Protein AF-A0A920L8Y9-F1 (afdb_monomer_lite)

Structure (mmCIF, N/CA/C/O backbone):
data_AF-A0A920L8Y9-F1
#
_entry.id   AF-A0A920L8Y9-F1
#
loop_
_atom_site.group_PDB
_atom_site.id
_atom_site.type_symbol
_atom_site.label_atom_id
_atom_site.label_alt_id
_atom_site.label_comp_id
_atom_site.label_asym_id
_atom_site.label_entity_id
_atom_site.label_seq_id
_atom_site.pdbx_PDB_ins_code
_atom_site.Cartn_x
_atom_site.Cartn_y
_atom_site.Cartn_z
_atom_site.occupancy
_atom_site.B_iso_or_equiv
_atom_site.auth_seq_id
_atom_site.auth_comp_id
_atom_site.auth_asym_id
_atom_site.auth_atom_id
_atom_site.pdbx_PDB_model_num
ATOM 1 N N . MET A 1 1 ? -2.318 3.806 -15.144 1.00 86.00 1 MET A N 1
ATOM 2 C CA . MET A 1 1 ? -1.244 2.794 -15.099 1.00 86.00 1 MET A CA 1
ATOM 3 C C . MET A 1 1 ? -0.291 3.203 -14.003 1.00 86.00 1 MET A C 1
ATOM 5 O O . MET A 1 1 ? 0.397 4.201 -14.180 1.00 86.00 1 MET A O 1
ATOM 9 N N . LEU A 1 2 ? -0.318 2.476 -12.890 1.00 95.50 2 LEU A N 1
ATOM 10 C CA . LEU A 1 2 ? 0.504 2.742 -11.718 1.00 95.50 2 LEU A CA 1
ATOM 11 C C . LEU A 1 2 ? 1.927 2.233 -11.920 1.00 95.50 2 LEU A C 1
ATOM 13 O O . LEU A 1 2 ? 2.157 1.183 -12.532 1.00 95.50 2 LEU A O 1
ATOM 17 N N . LYS A 1 3 ? 2.868 2.995 -11.381 1.00 97.69 3 LYS A N 1
ATOM 18 C CA . LYS A 1 3 ? 4.295 2.710 -11.308 1.00 97.69 3 LYS A CA 1
ATOM 19 C C . LYS A 1 3 ? 4.743 2.699 -9.859 1.00 97.69 3 LYS A C 1
ATOM 21 O O . LYS A 1 3 ? 4.098 3.278 -8.993 1.00 97.69 3 LYS A O 1
ATOM 26 N N . TRP A 1 4 ? 5.900 2.103 -9.599 1.00 98.12 4 TRP A N 1
ATOM 27 C CA . TRP A 1 4 ? 6.464 2.013 -8.248 1.00 98.12 4 TRP A CA 1
ATOM 28 C C . TRP A 1 4 ? 6.603 3.366 -7.523 1.00 98.12 4 TRP A C 1
ATOM 30 O O . TRP A 1 4 ? 6.503 3.420 -6.300 1.00 98.12 4 TRP A O 1
ATOM 40 N N . ASN A 1 5 ? 6.795 4.460 -8.265 1.00 96.75 5 ASN A N 1
ATOM 41 C CA . ASN A 1 5 ? 6.926 5.809 -7.705 1.00 96.75 5 ASN A CA 1
ATOM 42 C C . ASN A 1 5 ? 5.582 6.485 -7.369 1.00 96.75 5 ASN A C 1
ATOM 44 O O . A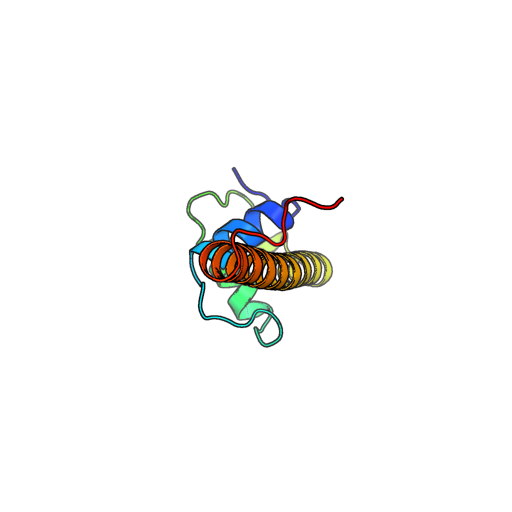SN A 1 5 ? 5.585 7.544 -6.745 1.00 96.75 5 ASN A O 1
ATOM 48 N N . ASP A 1 6 ? 4.444 5.892 -7.740 1.00 97.94 6 ASP A N 1
ATOM 49 C CA . ASP A 1 6 ? 3.106 6.436 -7.478 1.00 97.94 6 ASP A CA 1
ATOM 50 C C . ASP A 1 6 ? 2.632 6.048 -6.067 1.00 97.94 6 ASP A C 1
ATOM 52 O O . ASP A 1 6 ? 1.572 5.448 -5.881 1.00 97.94 6 ASP A O 1
ATOM 56 N N . SER A 1 7 ? 3.448 6.344 -5.048 1.00 98.06 7 SER A N 1
ATOM 57 C CA . SER A 1 7 ? 3.291 5.753 -3.713 1.00 98.06 7 SER A CA 1
ATOM 58 C C . SER A 1 7 ? 1.942 6.048 -3.058 1.00 98.06 7 SER A C 1
ATOM 60 O O . SER A 1 7 ? 1.381 5.170 -2.406 1.00 98.06 7 SER A O 1
ATOM 62 N N . LEU A 1 8 ? 1.405 7.256 -3.260 1.00 97.69 8 LEU A N 1
ATOM 63 C CA . LEU A 1 8 ? 0.092 7.646 -2.744 1.00 97.69 8 LEU A CA 1
ATOM 64 C C . LEU A 1 8 ? -1.048 6.897 -3.444 1.00 97.69 8 LEU A C 1
ATOM 66 O O . LEU A 1 8 ? -1.935 6.382 -2.775 1.00 97.69 8 LEU A O 1
ATOM 70 N N . GLU A 1 9 ? -1.019 6.804 -4.773 1.00 98.31 9 GLU A N 1
ATOM 71 C CA . GLU A 1 9 ? -2.068 6.121 -5.540 1.00 98.31 9 GLU A CA 1
ATOM 72 C C . GLU A 1 9 ? -2.096 4.621 -5.229 1.00 98.31 9 GLU A C 1
ATOM 74 O O . GLU A 1 9 ? -3.158 4.049 -4.982 1.00 98.31 9 GLU A O 1
AT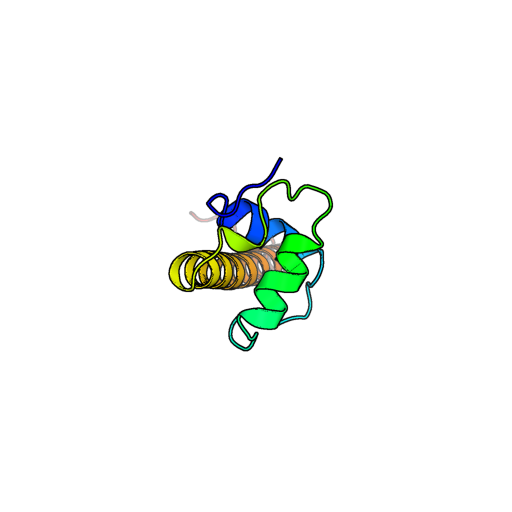OM 79 N N . ILE A 1 10 ? -0.919 3.992 -5.141 1.00 98.31 10 ILE A N 1
ATOM 80 C CA . ILE A 1 10 ? -0.797 2.601 -4.696 1.00 98.31 10 ILE A CA 1
ATOM 81 C C . ILE A 1 10 ? -1.365 2.442 -3.278 1.00 98.31 10 ILE A C 1
ATOM 83 O O . ILE A 1 10 ? -2.145 1.525 -3.025 1.00 98.31 10 ILE A O 1
ATOM 87 N N . ALA A 1 11 ? -1.011 3.336 -2.352 1.00 98.12 11 ALA A N 1
ATOM 88 C CA . ALA A 1 11 ? -1.503 3.301 -0.977 1.00 98.12 11 ALA A CA 1
ATOM 89 C C . ALA A 1 11 ? -3.031 3.430 -0.878 1.00 98.12 11 ALA A C 1
ATOM 91 O O . A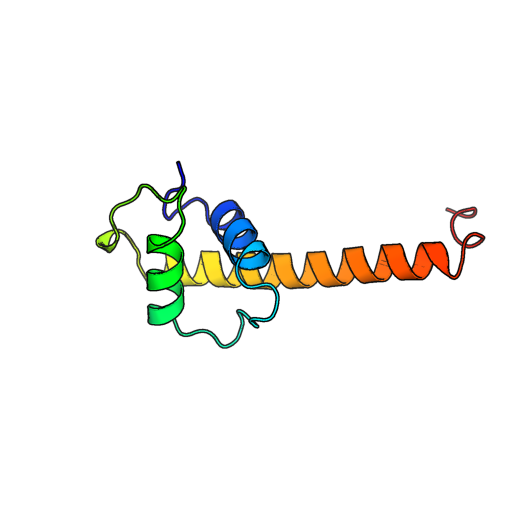LA A 1 11 ? -3.645 2.729 -0.073 1.00 98.12 11 ALA A O 1
ATOM 92 N N . ILE A 1 12 ? -3.651 4.280 -1.702 1.00 96.94 12 ILE A N 1
ATOM 93 C CA . ILE A 1 12 ? -5.111 4.419 -1.777 1.00 96.94 12 ILE A CA 1
ATOM 94 C C . ILE A 1 12 ? -5.740 3.096 -2.230 1.00 96.94 12 ILE A C 1
ATOM 96 O O . ILE A 1 12 ? -6.614 2.574 -1.536 1.00 96.94 12 ILE A O 1
ATOM 100 N N . GLN A 1 13 ? -5.243 2.495 -3.319 1.00 97.56 13 GLN A N 1
ATOM 101 C CA . GLN A 1 13 ? -5.765 1.210 -3.803 1.00 97.56 13 GLN A CA 1
ATOM 102 C C . GLN A 1 13 ? -5.601 0.086 -2.772 1.00 97.56 13 GLN A C 1
ATOM 104 O O . GLN A 1 13 ? -6.513 -0.719 -2.573 1.00 97.56 13 GLN A O 1
ATOM 109 N N . LEU A 1 14 ? -4.464 0.040 -2.073 1.00 97.75 14 LEU A N 1
ATOM 110 C CA . LEU A 1 14 ? -4.234 -0.922 -0.995 1.00 97.75 14 LEU A CA 1
ATOM 111 C C . LEU A 1 14 ? -5.171 -0.683 0.197 1.00 97.75 14 LEU A C 1
ATOM 113 O O . LEU A 1 14 ? -5.679 -1.644 0.774 1.00 97.75 14 LEU A O 1
ATOM 117 N N . CYS A 1 15 ? -5.445 0.573 0.555 1.00 96.56 15 CYS A N 1
ATOM 118 C CA . CYS A 1 15 ? -6.372 0.908 1.633 1.00 96.56 15 CYS A CA 1
ATOM 119 C C . CYS A 1 15 ? -7.815 0.496 1.315 1.00 96.56 15 CYS A C 1
ATOM 121 O O . CYS A 1 15 ? -8.511 0.015 2.212 1.00 96.56 15 CYS A O 1
ATOM 123 N N . ASP A 1 16 ? -8.239 0.634 0.059 1.00 95.06 16 ASP A N 1
ATOM 124 C CA . ASP A 1 16 ? -9.563 0.209 -0.401 1.00 95.06 16 ASP A CA 1
ATOM 125 C C . ASP A 1 16 ? -9.676 -1.320 -0.502 1.00 95.06 16 ASP A C 1
ATOM 127 O O . ASP A 1 16 ? -10.681 -1.896 -0.079 1.00 95.06 16 ASP A O 1
ATOM 131 N N . LYS A 1 17 ? -8.635 -1.996 -1.013 1.00 96.38 17 LYS A N 1
ATOM 132 C CA . LYS A 1 17 ? -8.598 -3.462 -1.168 1.00 96.38 17 LYS A CA 1
ATOM 133 C C . LYS A 1 17 ? -8.450 -4.190 0.172 1.00 96.38 17 LYS A C 1
ATOM 135 O O . LYS A 1 17 ? -9.018 -5.265 0.354 1.00 96.38 17 LYS A O 1
ATOM 140 N N . PHE A 1 18 ? -7.723 -3.603 1.123 1.00 96.31 18 PHE A N 1
ATOM 141 C CA . PHE A 1 18 ? -7.402 -4.206 2.418 1.00 96.31 18 PHE A CA 1
ATOM 142 C C . PHE A 1 18 ? -7.738 -3.269 3.599 1.00 96.31 18 PHE A C 1
ATOM 144 O O . PHE A 1 18 ? -6.857 -2.880 4.376 1.00 96.31 18 PHE A O 1
ATOM 151 N N . PRO A 1 19 ? -9.024 -2.928 3.807 1.00 94.81 19 PRO A N 1
ATOM 152 C CA . PRO A 1 19 ? -9.443 -1.911 4.775 1.00 94.81 19 PRO A CA 1
ATOM 153 C C . PRO A 1 19 ? -9.225 -2.310 6.239 1.00 94.81 19 PRO A C 1
ATOM 155 O O . PRO A 1 19 ? -9.259 -1.449 7.123 1.00 94.81 19 PRO A O 1
ATOM 158 N N . GLU A 1 20 ? -8.991 -3.590 6.529 1.00 94.50 20 GLU A N 1
ATOM 159 C CA . GLU A 1 20 ? -8.775 -4.106 7.887 1.00 94.50 20 GLU A CA 1
ATOM 160 C C . GLU A 1 20 ? -7.296 -4.282 8.241 1.00 94.50 20 GLU A C 1
ATOM 162 O O . GLU A 1 20 ? -6.948 -4.273 9.419 1.00 94.50 20 GLU A O 1
ATOM 167 N N . ILE A 1 21 ? -6.410 -4.340 7.244 1.00 96.56 21 ILE A N 1
ATOM 168 C CA . ILE A 1 21 ? -4.974 -4.537 7.461 1.00 96.56 21 ILE A CA 1
ATOM 169 C C . ILE A 1 21 ? -4.360 -3.288 8.090 1.00 96.56 21 ILE A C 1
ATOM 171 O O . ILE A 1 21 ? -4.695 -2.162 7.713 1.00 96.56 21 ILE A O 1
ATOM 175 N N . ASP A 1 22 ? -3.483 -3.484 9.072 1.00 96.56 22 ASP A N 1
ATOM 176 C CA . ASP A 1 22 ? -2.651 -2.418 9.616 1.00 96.56 22 ASP A CA 1
ATOM 177 C C . ASP A 1 22 ? -1.308 -2.388 8.866 1.00 96.56 22 ASP A C 1
ATOM 179 O O . ASP A 1 22 ? -0.480 -3.284 9.071 1.00 96.56 22 ASP A O 1
ATOM 183 N N . PRO A 1 23 ? -1.076 -1.389 7.991 1.00 97.25 23 PRO A N 1
ATOM 184 C CA . PRO A 1 23 ? 0.142 -1.314 7.195 1.00 97.25 23 PRO A CA 1
ATOM 185 C C . PRO A 1 23 ? 1.414 -1.157 8.033 1.00 97.25 23 PRO A C 1
ATOM 187 O O . PRO A 1 23 ? 2.491 -1.427 7.518 1.00 97.25 23 PRO A O 1
ATOM 190 N N . GLN A 1 24 ? 1.337 -0.794 9.318 1.00 96.75 24 GLN A N 1
ATOM 191 C CA . GLN A 1 24 ? 2.516 -0.692 10.184 1.00 96.75 24 GLN A CA 1
ATOM 192 C C . GLN A 1 24 ? 3.223 -2.041 10.411 1.00 96.75 24 GLN A C 1
ATOM 194 O O . GLN A 1 24 ? 4.423 -2.068 10.680 1.00 96.75 24 GLN A O 1
ATOM 199 N N . TYR A 1 25 ? 2.498 -3.158 10.300 1.00 96.75 25 TYR A N 1
ATOM 200 C CA . TYR A 1 25 ? 3.002 -4.490 10.662 1.00 96.75 25 TYR A CA 1
ATOM 201 C C . TYR A 1 25 ? 3.165 -5.441 9.470 1.00 96.75 25 TYR A C 1
ATOM 203 O O . TYR A 1 25 ? 3.408 -6.634 9.661 1.00 96.75 25 TYR A O 1
ATOM 211 N N . ILE A 1 26 ? 3.030 -4.942 8.240 1.00 97.06 26 ILE A N 1
ATOM 212 C CA . ILE A 1 26 ? 3.183 -5.761 7.032 1.00 97.06 26 ILE A CA 1
ATOM 213 C C . ILE A 1 26 ? 4.662 -5.967 6.699 1.00 97.06 26 ILE A C 1
ATOM 215 O O . ILE A 1 26 ? 5.493 -5.077 6.886 1.00 97.06 26 ILE A O 1
ATOM 219 N N . ARG A 1 27 ? 4.995 -7.143 6.164 1.00 98.06 27 ARG A N 1
ATOM 220 C CA . ARG A 1 27 ? 6.332 -7.411 5.623 1.00 98.06 27 ARG A CA 1
ATOM 221 C C . ARG A 1 27 ? 6.424 -6.853 4.207 1.00 98.06 27 ARG A C 1
ATOM 223 O O . ARG A 1 27 ? 5.464 -6.937 3.445 1.00 98.06 27 ARG A O 1
ATOM 230 N N . PHE A 1 28 ? 7.601 -6.374 3.813 1.00 98.25 28 PHE A N 1
ATOM 231 C CA . PHE A 1 28 ? 7.833 -5.871 2.455 1.00 98.25 28 PHE A CA 1
ATOM 232 C C . PHE A 1 28 ? 7.601 -6.911 1.358 1.00 98.25 28 PHE A C 1
ATOM 234 O O . PHE A 1 28 ? 7.175 -6.542 0.271 1.00 98.25 28 PHE A O 1
ATOM 241 N N . THR A 1 29 ? 7.805 -8.200 1.638 1.00 97.75 29 THR A N 1
ATOM 242 C CA . THR A 1 29 ? 7.477 -9.276 0.689 1.00 97.75 29 THR A CA 1
ATOM 243 C C . THR A 1 29 ? 5.980 -9.358 0.409 1.00 97.75 29 THR A C 1
ATOM 245 O O . THR A 1 29 ? 5.584 -9.511 -0.741 1.00 97.75 29 THR A O 1
ATOM 248 N N . ASP A 1 30 ? 5.154 -9.215 1.449 1.00 98.25 30 ASP A N 1
ATOM 249 C CA . ASP A 1 30 ? 3.695 -9.266 1.318 1.00 98.25 30 ASP A CA 1
ATOM 250 C C . ASP A 1 30 ? 3.195 -7.989 0.623 1.00 98.25 30 ASP A C 1
ATOM 252 O O . ASP A 1 30 ? 2.396 -8.055 -0.307 1.00 98.25 30 ASP A O 1
ATOM 256 N N . LEU A 1 31 ? 3.744 -6.829 1.010 1.00 98.56 31 LEU A N 1
ATOM 257 C CA . LEU A 1 31 ? 3.455 -5.546 0.368 1.00 98.56 31 LEU A CA 1
ATOM 258 C C . LEU A 1 31 ? 3.795 -5.570 -1.130 1.00 98.56 31 LEU A C 1
ATOM 260 O O . LEU A 1 31 ? 2.972 -5.176 -1.950 1.00 98.56 31 LEU A O 1
ATOM 264 N N . HIS A 1 32 ? 4.987 -6.049 -1.494 1.00 98.56 32 HIS A N 1
ATOM 265 C CA . HIS A 1 32 ? 5.424 -6.168 -2.887 1.00 98.56 32 HIS A CA 1
ATOM 266 C C . HIS A 1 32 ? 4.472 -7.035 -3.711 1.00 98.56 32 HIS A C 1
ATOM 268 O O . HIS A 1 32 ? 4.043 -6.610 -4.787 1.00 98.56 32 HIS A O 1
ATOM 274 N N . GLN A 1 33 ? 4.103 -8.206 -3.181 1.00 98.38 33 GLN A N 1
ATOM 275 C CA . GLN A 1 33 ? 3.170 -9.112 -3.838 1.00 98.38 33 GLN A CA 1
ATOM 276 C C . GLN A 1 33 ? 1.822 -8.425 -4.086 1.00 98.38 33 GLN A C 1
ATOM 278 O O . GLN A 1 33 ? 1.341 -8.418 -5.217 1.00 98.38 33 GLN A O 1
ATOM 283 N N . TRP A 1 34 ? 1.237 -7.793 -3.066 1.00 98.38 34 TRP A N 1
ATOM 284 C CA . TRP A 1 34 ? -0.065 -7.137 -3.202 1.00 98.38 34 TRP A CA 1
ATOM 285 C C . TRP A 1 34 ? -0.065 -5.989 -4.207 1.00 98.38 34 TRP A C 1
ATOM 287 O O . TRP A 1 34 ? -1.064 -5.810 -4.898 1.00 98.38 34 TRP A O 1
ATOM 297 N N . ILE A 1 35 ? 1.038 -5.242 -4.315 1.00 98.12 35 ILE A N 1
ATOM 298 C CA . ILE A 1 35 ? 1.188 -4.171 -5.310 1.00 98.12 35 ILE A CA 1
ATOM 299 C C . ILE A 1 35 ? 1.237 -4.752 -6.724 1.00 98.12 35 ILE A C 1
ATOM 301 O O . ILE A 1 35 ? 0.559 -4.245 -7.613 1.00 98.12 35 ILE A O 1
ATOM 305 N N . CYS A 1 36 ? 1.989 -5.838 -6.926 1.00 97.94 36 CYS A N 1
ATOM 306 C CA . CYS A 1 36 ? 2.066 -6.516 -8.222 1.00 97.94 36 CYS A CA 1
ATOM 307 C C . CYS A 1 36 ? 0.728 -7.149 -8.649 1.00 97.94 36 CYS A C 1
ATOM 309 O O . CYS A 1 36 ? 0.517 -7.381 -9.835 1.00 97.94 36 CYS A O 1
ATOM 311 N N . GLU A 1 37 ? -0.163 -7.426 -7.693 1.00 97.50 37 GLU A N 1
ATOM 312 C CA . GLU A 1 37 ? -1.514 -7.963 -7.900 1.00 97.50 37 GLU A CA 1
ATOM 313 C C . GLU A 1 37 ? -2.605 -6.872 -8.012 1.00 97.50 37 GLU A C 1
ATOM 315 O O . GLU A 1 37 ? -3.800 -7.187 -7.969 1.00 97.50 37 GLU A O 1
ATOM 320 N N . LEU A 1 38 ? -2.247 -5.585 -8.085 1.00 97.38 38 LEU A N 1
ATOM 321 C CA . LEU A 1 38 ? -3.212 -4.518 -8.372 1.00 97.38 38 LEU A CA 1
ATOM 322 C C . LEU A 1 38 ? -3.523 -4.476 -9.872 1.00 97.38 38 LEU A C 1
ATOM 324 O O . LEU A 1 38 ? -2.610 -4.448 -10.693 1.00 97.38 38 LEU A O 1
ATOM 328 N N . ASP A 1 39 ? -4.808 -4.394 -10.226 1.00 95.06 39 ASP A N 1
ATOM 329 C CA . ASP A 1 39 ? -5.260 -4.417 -11.627 1.00 95.06 39 ASP A CA 1
ATOM 330 C C . ASP A 1 39 ? -4.674 -3.260 -12.463 1.00 95.06 39 ASP A C 1
ATOM 332 O O . ASP A 1 39 ? -4.406 -3.418 -13.653 1.00 95.06 39 ASP A O 1
ATOM 336 N N . ASP A 1 40 ? -4.427 -2.103 -11.837 1.00 94.62 40 ASP A N 1
ATOM 337 C CA . ASP A 1 40 ? -3.858 -0.919 -12.493 1.00 94.62 40 ASP A CA 1
ATOM 338 C C . ASP A 1 40 ? -2.324 -0.859 -12.465 1.00 94.62 40 ASP A C 1
ATOM 340 O O . ASP A 1 40 ? -1.734 0.068 -13.046 1.00 94.62 40 ASP A O 1
ATOM 344 N N . PHE 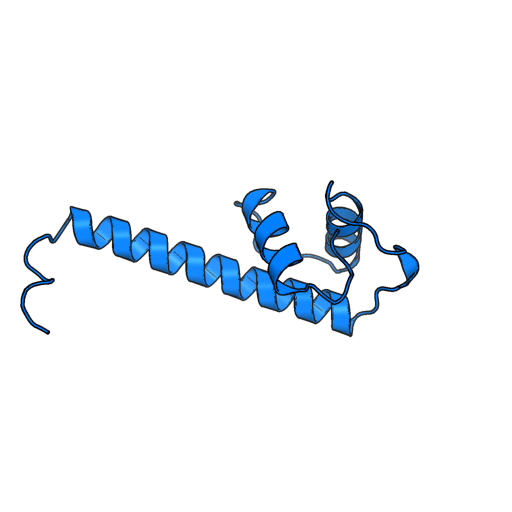A 1 41 ? -1.661 -1.805 -11.792 1.00 97.50 41 PHE A N 1
ATOM 345 C CA . PHE A 1 41 ? -0.209 -1.827 -11.683 1.00 97.50 41 PHE A CA 1
ATOM 346 C C . PHE A 1 41 ? 0.432 -2.288 -12.988 1.00 97.50 41 PHE A C 1
ATOM 348 O O . PHE A 1 41 ? 0.161 -3.364 -13.512 1.00 97.50 41 PHE A O 1
ATOM 355 N N . ASN A 1 42 ? 1.304 -1.442 -13.534 1.00 97.38 42 ASN A N 1
ATOM 356 C CA . ASN A 1 42 ? 1.939 -1.684 -14.820 1.00 97.38 42 ASN A CA 1
ATOM 357 C C . ASN A 1 42 ? 3.424 -1.322 -14.776 1.00 97.38 42 ASN A C 1
ATOM 359 O O . ASN A 1 42 ? 3.921 -0.608 -15.648 1.00 97.38 42 ASN A O 1
ATOM 363 N N . ASP A 1 43 ? 4.145 -1.770 -13.755 1.00 97.19 43 ASP A N 1
ATOM 364 C CA . ASP A 1 43 ? 5.602 -1.666 -13.692 1.00 97.19 43 ASP A CA 1
ATOM 365 C C . ASP A 1 43 ? 6.256 -3.042 -13.581 1.00 97.19 43 ASP A C 1
ATOM 367 O O . ASP A 1 43 ? 5.594 -4.057 -13.375 1.00 97.19 43 ASP A O 1
ATOM 371 N N . LYS A 1 44 ? 7.578 -3.095 -13.741 1.00 96.88 44 LYS A N 1
ATOM 372 C CA . LYS A 1 44 ? 8.319 -4.349 -13.581 1.00 96.88 44 LYS A CA 1
ATOM 373 C C . LYS A 1 44 ? 8.401 -4.710 -12.096 1.00 96.88 44 LYS A C 1
ATOM 375 O O . LYS A 1 44 ? 8.913 -3.884 -11.339 1.00 96.88 44 LYS A O 1
ATOM 380 N N . PRO A 1 45 ? 8.018 -5.926 -11.667 1.00 95.88 45 PRO A N 1
ATOM 381 C CA . PRO A 1 45 ? 8.117 -6.339 -10.263 1.00 95.88 45 PRO A CA 1
ATOM 382 C C . PRO A 1 45 ? 9.507 -6.108 -9.639 1.00 95.88 45 PRO A C 1
ATOM 384 O O . PRO A 1 45 ? 9.616 -5.650 -8.500 1.00 95.88 45 PRO A O 1
ATOM 387 N N . ASP A 1 46 ? 10.566 -6.318 -10.424 1.00 95.94 46 ASP A N 1
ATOM 388 C CA . ASP A 1 46 ? 11.967 -6.195 -9.993 1.00 95.94 46 ASP A CA 1
ATOM 389 C C . ASP A 1 46 ? 12.483 -4.746 -9.923 1.00 95.94 46 ASP A C 1
ATOM 391 O O . ASP A 1 46 ? 13.633 -4.510 -9.566 1.00 95.94 46 ASP A O 1
ATOM 395 N N . SER A 1 47 ? 11.673 -3.752 -10.302 1.00 96.44 47 SER A N 1
ATOM 396 C CA . SER A 1 47 ? 12.040 -2.326 -10.213 1.00 96.44 47 SER A CA 1
ATOM 397 C C . SER A 1 47 ? 11.743 -1.700 -8.845 1.00 96.44 47 SER A C 1
ATOM 399 O O . SER A 1 47 ? 11.962 -0.505 -8.654 1.00 96.44 47 SER A O 1
ATOM 401 N N . SER A 1 48 ? 11.288 -2.504 -7.885 1.00 96.25 48 SER A N 1
ATOM 402 C CA . SER A 1 48 ? 11.141 -2.099 -6.488 1.00 96.25 48 SER A CA 1
ATOM 403 C C . SER A 1 48 ? 12.475 -2.138 -5.731 1.00 96.25 48 SER A C 1
ATOM 405 O O . SER A 1 48 ? 13.446 -2.776 -6.133 1.00 96.25 48 SER A O 1
ATOM 407 N N . ASN A 1 49 ? 12.524 -1.430 -4.606 1.00 97.31 49 ASN A N 1
ATOM 408 C CA . ASN A 1 49 ? 13.575 -1.527 -3.596 1.00 97.31 49 ASN A CA 1
ATOM 409 C C . ASN A 1 49 ? 12.990 -1.146 -2.226 1.00 97.31 49 ASN A C 1
ATOM 411 O O . ASN A 1 49 ? 11.858 -0.664 -2.153 1.00 97.31 49 ASN A O 1
ATOM 415 N N . GLU A 1 50 ? 13.758 -1.329 -1.149 1.00 97.69 50 GLU A N 1
ATOM 416 C CA . GLU A 1 50 ? 13.282 -1.065 0.218 1.00 97.69 50 GLU A CA 1
ATOM 417 C C . GLU A 1 50 ? 12.760 0.363 0.409 1.00 97.69 50 GLU A C 1
ATOM 419 O O . GLU A 1 50 ? 11.712 0.535 1.016 1.00 97.69 50 GLU A O 1
ATOM 424 N N . LYS A 1 51 ? 13.410 1.379 -0.176 1.00 98.12 51 LYS A N 1
ATOM 425 C CA . LYS A 1 51 ? 12.969 2.780 -0.045 1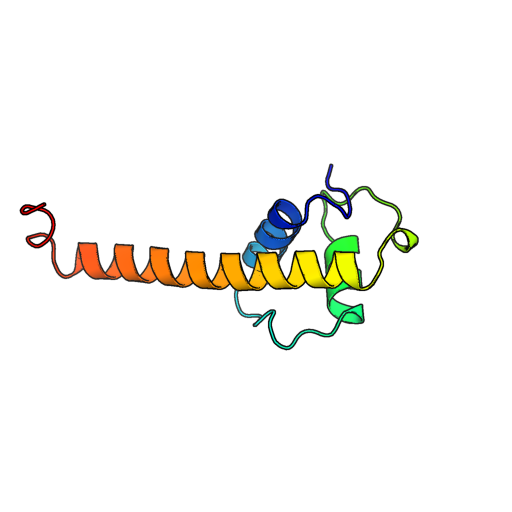.00 98.12 51 LYS A CA 1
ATOM 426 C C . LYS A 1 51 ? 11.623 3.031 -0.713 1.00 98.12 51 LYS A C 1
ATOM 428 O O . LYS A 1 51 ? 10.825 3.818 -0.216 1.00 98.12 51 LYS A O 1
ATOM 433 N N . ILE A 1 52 ? 11.375 2.386 -1.851 1.00 98.31 52 ILE A N 1
ATOM 434 C CA . ILE A 1 52 ? 10.089 2.501 -2.540 1.00 98.31 52 ILE A CA 1
ATOM 435 C C . ILE A 1 52 ? 8.989 1.817 -1.724 1.00 98.31 52 ILE A C 1
ATOM 437 O O . ILE A 1 52 ? 7.929 2.401 -1.507 1.00 98.31 52 ILE A O 1
ATOM 441 N N . LEU A 1 53 ? 9.245 0.597 -1.248 1.00 98.50 53 LEU A N 1
ATOM 442 C CA . LEU A 1 53 ? 8.275 -0.148 -0.444 1.00 98.50 53 LEU A CA 1
ATOM 443 C C . LEU A 1 53 ? 7.982 0.566 0.882 1.00 98.50 53 LEU A C 1
ATOM 445 O O . LEU A 1 53 ? 6.824 0.654 1.280 1.00 98.50 53 LEU A O 1
ATOM 449 N N . GLU A 1 54 ? 8.999 1.157 1.509 1.00 98.44 54 GLU A N 1
ATOM 450 C CA . GLU A 1 54 ? 8.854 2.022 2.680 1.00 98.44 54 GLU A CA 1
ATOM 451 C C . GLU A 1 54 ? 7.987 3.251 2.370 1.00 98.44 54 GLU A C 1
ATOM 453 O O . GLU A 1 54 ? 7.039 3.528 3.103 1.00 98.44 54 GLU A O 1
ATOM 458 N N . ALA A 1 55 ? 8.237 3.960 1.263 1.00 98.62 55 ALA A N 1
ATOM 459 C CA . ALA A 1 55 ? 7.438 5.126 0.874 1.00 98.62 55 ALA A CA 1
ATOM 460 C C . ALA A 1 55 ? 5.953 4.776 0.672 1.00 98.62 55 ALA A C 1
ATOM 462 O O . ALA A 1 55 ? 5.072 5.513 1.117 1.00 98.62 55 ALA A O 1
ATOM 463 N N . ILE A 1 56 ? 5.671 3.627 0.052 1.00 98.62 56 ILE A N 1
ATOM 464 C CA . ILE A 1 56 ? 4.305 3.124 -0.137 1.00 98.62 56 ILE A CA 1
ATOM 465 C C . ILE A 1 56 ? 3.672 2.742 1.207 1.00 98.62 56 ILE A C 1
ATOM 467 O O . ILE A 1 56 ? 2.530 3.115 1.474 1.00 98.62 56 ILE A O 1
ATOM 471 N N . GLN A 1 57 ? 4.406 2.041 2.078 1.00 98.69 57 GLN A N 1
ATOM 472 C CA . GLN A 1 57 ? 3.927 1.677 3.414 1.00 98.69 57 GLN A CA 1
ATOM 473 C C . GLN A 1 57 ? 3.579 2.923 4.241 1.00 98.69 57 GLN A C 1
ATOM 475 O O . GLN A 1 57 ? 2.513 2.972 4.857 1.00 98.69 57 GLN A O 1
ATOM 480 N N . MET A 1 58 ? 4.434 3.949 4.220 1.00 98.56 58 MET A N 1
ATOM 481 C CA . MET A 1 58 ? 4.206 5.211 4.925 1.00 98.56 58 MET A CA 1
ATOM 482 C C . MET A 1 58 ? 2.987 5.962 4.383 1.00 98.56 58 MET A C 1
ATOM 484 O O . MET A 1 58 ? 2.154 6.408 5.175 1.00 98.56 58 MET A O 1
ATOM 488 N N . ALA A 1 59 ? 2.834 6.034 3.057 1.00 98.56 59 ALA A N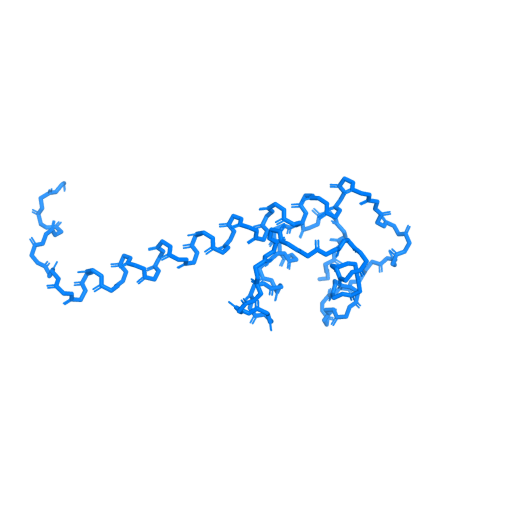 1
ATOM 489 C CA . ALA A 1 59 ? 1.649 6.618 2.432 1.00 98.56 59 ALA A CA 1
ATOM 490 C C . ALA A 1 59 ? 0.366 5.862 2.827 1.00 98.56 59 ALA A C 1
ATOM 492 O O . ALA A 1 59 ? -0.662 6.477 3.105 1.00 98.56 59 ALA A O 1
ATOM 493 N N . TRP A 1 60 ? 0.424 4.531 2.937 1.00 98.31 60 TRP A N 1
ATOM 494 C CA . TRP A 1 60 ? -0.722 3.724 3.359 1.00 98.31 60 TRP A CA 1
ATOM 495 C C . TRP A 1 60 ? -1.074 3.929 4.840 1.00 98.31 60 TRP A C 1
ATOM 497 O O . TRP A 1 60 ? -2.251 4.081 5.181 1.00 98.31 60 TRP A O 1
ATOM 507 N N . ILE A 1 61 ? -0.079 4.009 5.729 1.00 98.25 61 ILE A N 1
ATOM 508 C CA . ILE A 1 61 ? -0.288 4.364 7.144 1.00 98.25 61 ILE A CA 1
ATOM 509 C C . ILE A 1 61 ? -0.967 5.735 7.257 1.00 98.25 61 ILE A C 1
ATOM 511 O O . ILE A 1 61 ? -1.939 5.895 8.006 1.00 98.25 61 ILE A O 1
ATOM 515 N N . GLU A 1 62 ? -0.478 6.725 6.510 1.00 97.56 62 GLU A N 1
ATOM 516 C CA . GLU A 1 62 ? -1.057 8.065 6.489 1.00 97.56 62 GLU A CA 1
ATOM 517 C C . GLU A 1 62 ? -2.507 8.047 5.990 1.00 97.56 62 GLU A C 1
ATOM 519 O O . GLU A 1 62 ? -3.390 8.607 6.648 1.00 97.56 62 GLU A O 1
ATOM 524 N N . GLU A 1 63 ? -2.788 7.333 4.900 1.00 96.06 63 GLU A N 1
ATOM 525 C CA . GLU A 1 63 ? -4.137 7.251 4.343 1.00 96.06 63 GLU A CA 1
ATOM 526 C C . GLU A 1 63 ? -5.119 6.556 5.298 1.00 96.06 63 GLU A C 1
ATOM 528 O O . GLU A 1 63 ? -6.235 7.042 5.513 1.00 96.06 63 GLU A O 1
ATOM 533 N N . LYS A 1 64 ? -4.688 5.497 5.996 1.00 94.88 64 LYS A N 1
ATOM 534 C CA . LYS A 1 64 ? -5.457 4.863 7.084 1.00 94.88 64 LYS A CA 1
ATOM 535 C C . LYS A 1 64 ? -5.796 5.848 8.200 1.00 94.88 64 LYS A C 1
ATOM 537 O O . LYS A 1 64 ? -6.932 5.868 8.691 1.00 94.88 64 LYS A O 1
ATOM 542 N N . ASN A 1 65 ? -4.837 6.677 8.606 1.00 94.38 65 ASN A N 1
ATOM 543 C CA . ASN A 1 65 ? -5.050 7.704 9.623 1.00 94.38 65 ASN A CA 1
ATOM 544 C C . ASN A 1 65 ? -6.022 8.788 9.131 1.00 94.38 65 ASN A C 1
ATOM 546 O O . ASN A 1 65 ? -6.927 9.187 9.869 1.00 94.38 65 ASN A O 1
ATOM 550 N N . ASN A 1 66 ? -5.904 9.207 7.869 1.00 91.94 66 ASN A N 1
ATOM 551 C CA . ASN A 1 66 ? -6.817 10.156 7.231 1.00 91.94 66 ASN A CA 1
ATOM 552 C C . ASN A 1 66 ? -8.238 9.600 7.112 1.00 91.94 66 ASN A C 1
ATOM 554 O O . ASN A 1 66 ? -9.209 10.311 7.380 1.00 91.94 66 ASN A O 1
ATOM 558 N N . TYR A 1 67 ? -8.392 8.328 6.745 1.00 88.12 67 TYR A N 1
ATOM 559 C CA . TYR A 1 67 ? -9.684 7.648 6.715 1.00 88.12 67 TYR A CA 1
ATOM 560 C C . TYR A 1 67 ? -10.332 7.603 8.104 1.00 88.12 67 TYR A C 1
ATOM 562 O O . TYR A 1 67 ? -11.494 7.986 8.256 1.00 88.12 67 TYR A O 1
ATOM 570 N N . ARG A 1 68 ? -9.576 7.216 9.142 1.00 85.94 68 ARG A N 1
ATOM 571 C CA . ARG A 1 68 ? -10.054 7.224 10.536 1.00 85.94 68 ARG A CA 1
ATOM 572 C C . ARG A 1 68 ? -10.517 8.617 10.969 1.00 85.94 68 ARG A C 1
ATOM 574 O O . ARG A 1 68 ? -11.588 8.733 11.564 1.00 85.94 68 ARG A O 1
ATOM 581 N N . ARG A 1 69 ? -9.758 9.664 10.626 1.00 88.56 69 ARG A N 1
ATOM 582 C CA . ARG A 1 69 ? -10.093 11.060 10.947 1.00 88.56 69 ARG A CA 1
ATOM 583 C C . ARG A 1 69 ? -11.385 11.510 10.257 1.00 88.56 69 ARG A C 1
ATOM 585 O O . ARG A 1 69 ? -12.319 11.910 10.944 1.00 88.56 69 ARG A O 1
ATOM 592 N N . ARG A 1 70 ? -11.500 11.312 8.938 1.00 88.31 70 ARG A N 1
ATOM 593 C CA . ARG A 1 70 ? -12.713 11.638 8.158 1.00 88.31 70 ARG A CA 1
ATOM 594 C C . ARG A 1 70 ? -13.945 10.871 8.650 1.00 88.31 70 ARG A C 1
ATOM 596 O O . ARG A 1 70 ? -15.041 11.426 8.724 1.00 88.31 70 ARG A O 1
ATOM 603 N N . LYS A 1 71 ? -13.784 9.591 9.004 1.00 84.50 71 LYS A N 1
ATOM 604 C CA . LYS A 1 71 ? -14.867 8.759 9.556 1.00 84.50 71 LYS A CA 1
ATOM 605 C C . LYS A 1 71 ? -15.325 9.263 10.927 1.00 84.50 71 LYS A C 1
ATOM 607 O O . LYS A 1 71 ? -16.529 9.316 11.182 1.00 84.50 71 LYS A O 1
ATOM 612 N N . MET A 1 72 ? -14.387 9.664 11.785 1.00 83.50 72 MET A N 1
ATOM 613 C CA . MET A 1 72 ? -14.685 10.279 13.079 1.00 83.50 72 MET A CA 1
ATOM 614 C C . MET A 1 72 ? -15.417 11.615 12.906 1.00 83.50 72 MET A C 1
ATOM 616 O O . MET A 1 72 ? -16.474 11.801 13.499 1.00 83.50 72 MET A O 1
ATOM 620 N N . GLU A 1 73 ? -14.916 12.508 12.051 1.00 81.94 73 GLU A N 1
ATOM 621 C CA . GLU A 1 73 ? -15.522 13.819 11.774 1.00 81.94 73 GLU A CA 1
ATOM 622 C C . GLU A 1 73 ? -16.963 13.692 11.264 1.00 81.94 73 GLU A C 1
ATOM 624 O O . GLU A 1 73 ? -17.856 14.343 11.805 1.00 81.94 73 GLU A O 1
ATOM 629 N N . ARG A 1 74 ? -17.226 12.783 10.310 1.00 82.12 74 ARG A N 1
ATOM 630 C CA . ARG A 1 74 ? -18.597 12.492 9.841 1.00 82.12 74 ARG A CA 1
ATOM 631 C C . ARG A 1 74 ? -19.501 11.959 10.951 1.00 82.12 74 ARG A C 1
ATOM 633 O O . ARG A 1 74 ? -20.683 12.284 11.001 1.00 82.12 74 ARG A O 1
ATOM 640 N N . THR A 1 75 ? -18.966 11.121 11.835 1.00 81.19 75 THR A N 1
ATOM 641 C CA . THR A 1 75 ? -19.741 10.565 12.953 1.00 81.19 75 THR A CA 1
ATOM 642 C C . THR A 1 75 ? -20.079 11.661 13.967 1.00 81.19 75 THR A C 1
ATOM 644 O O . THR A 1 75 ? -21.217 11.762 14.420 1.00 81.19 75 THR A O 1
ATOM 647 N N . LEU A 1 76 ? -19.121 12.537 14.277 1.00 76.81 76 LEU A N 1
ATOM 648 C CA . LEU A 1 76 ? -19.315 13.665 15.186 1.00 76.81 76 LEU A CA 1
ATOM 649 C C . LEU A 1 76 ? -20.295 14.705 14.627 1.00 76.81 76 LEU A C 1
ATOM 651 O O . LEU A 1 76 ? -21.116 15.205 15.393 1.00 76.81 76 LEU A O 1
ATOM 655 N N . SER A 1 77 ? -20.269 14.990 13.319 1.00 76.81 77 SER A N 1
ATOM 656 C CA . SER A 1 77 ? -21.199 15.943 12.693 1.00 76.81 77 SER A CA 1
ATOM 657 C C . SER A 1 77 ? -22.655 15.478 12.744 1.00 76.81 77 SER A C 1
ATOM 659 O O . SER A 1 77 ? -23.555 16.304 12.844 1.00 76.81 77 SER A O 1
ATOM 661 N N . ILE A 1 78 ? -22.898 14.162 12.714 1.00 79.88 78 ILE A N 1
ATOM 662 C CA . ILE A 1 78 ? -24.245 13.590 12.877 1.00 79.88 78 ILE A CA 1
ATOM 663 C C . ILE A 1 78 ? -24.734 13.750 14.325 1.00 79.88 78 ILE A C 1
ATOM 665 O O . ILE A 1 78 ? -25.910 14.010 14.557 1.00 79.88 78 ILE A O 1
ATOM 669 N N . ILE A 1 79 ? -23.838 13.598 15.304 1.00 79.38 79 ILE A N 1
ATOM 670 C CA . ILE A 1 79 ? -24.192 13.574 16.733 1.00 79.38 79 ILE A CA 1
ATOM 671 C C . ILE A 1 79 ? -24.234 14.991 17.344 1.00 79.38 79 ILE A C 1
ATOM 673 O O . ILE A 1 79 ? -24.906 15.204 18.351 1.00 79.38 79 ILE A O 1
ATOM 677 N N . LYS A 1 80 ? -23.536 15.974 16.757 1.00 72.00 80 LYS A N 1
ATOM 678 C CA . LYS A 1 80 ? -23.479 17.371 17.229 1.00 72.00 80 LYS A CA 1
ATOM 679 C C . LYS A 1 80 ? -23.666 18.373 16.075 1.00 72.00 80 LYS A C 1
ATOM 681 O O . LYS A 1 80 ? -22.695 19.026 15.687 1.00 72.00 80 LYS A O 1
ATOM 686 N N . PRO A 1 81 ? -24.889 18.534 15.544 1.00 66.31 81 PRO A N 1
ATOM 687 C CA . PRO A 1 81 ? -25.144 19.447 14.426 1.00 66.31 81 PRO A CA 1
ATOM 688 C C . PRO A 1 81 ? -24.846 20.927 14.752 1.00 66.31 81 PRO A C 1
ATOM 690 O O . PRO A 1 81 ? -24.456 21.678 13.862 1.00 66.31 81 PRO A O 1
ATOM 693 N N . ASP A 1 82 ? -24.936 21.342 16.022 1.00 63.69 82 ASP A N 1
ATOM 694 C CA . ASP A 1 82 ? -24.859 22.762 16.416 1.00 63.69 82 ASP A CA 1
ATOM 695 C C . ASP A 1 82 ? -23.432 23.307 16.646 1.00 63.69 82 ASP A C 1
ATOM 697 O O . ASP A 1 82 ? -23.248 24.504 16.867 1.00 63.69 82 ASP A O 1
ATOM 701 N N . ALA A 1 83 ? -22.395 22.463 16.597 1.00 59.28 83 ALA A N 1
ATOM 702 C CA . ALA A 1 83 ? -21.017 22.886 16.886 1.00 59.28 83 ALA A CA 1
ATOM 703 C C . ALA A 1 83 ? -20.313 23.590 15.707 1.00 59.28 83 ALA A C 1
ATOM 705 O O . ALA A 1 83 ? -19.258 24.190 15.898 1.00 59.28 83 ALA A O 1
ATOM 706 N N . VAL A 1 84 ? -20.888 23.546 14.499 1.00 56.31 84 VAL A N 1
ATOM 707 C CA . VAL A 1 84 ? -20.278 24.106 13.275 1.00 56.31 84 VAL A CA 1
ATOM 708 C C . VAL A 1 84 ? -20.560 25.610 13.118 1.00 56.31 84 VAL A C 1
ATOM 710 O O . VAL A 1 84 ? -19.916 26.283 12.323 1.00 56.31 84 VAL A O 1
ATOM 713 N N . SER A 1 85 ? -21.471 26.186 13.910 1.00 52.09 85 SER A N 1
ATOM 714 C CA . SER A 1 85 ? -21.914 27.576 13.716 1.00 52.09 85 SER A CA 1
ATOM 715 C C . SER A 1 85 ? -21.036 28.655 14.378 1.00 52.09 85 SER A C 1
ATOM 717 O O . SER A 1 85 ? -21.443 29.816 14.420 1.00 52.09 85 SER A O 1
ATOM 719 N N . LYS A 1 86 ? -19.852 28.322 14.908 1.00 54.97 86 LYS A N 1
ATOM 720 C CA . LYS A 1 86 ? -18.911 29.312 15.465 1.00 54.97 86 LYS A CA 1
ATOM 721 C C . LYS A 1 86 ? -17.459 28.977 15.123 1.00 54.97 86 LYS A C 1
ATOM 723 O O . LYS A 1 86 ? -16.730 28.502 15.986 1.00 54.97 86 LYS A O 1
ATOM 728 N N . MET A 1 87 ? -17.055 29.267 13.891 1.00 47.31 87 MET A N 1
ATOM 729 C CA . MET A 1 87 ? -15.684 29.627 13.505 1.00 47.31 87 MET A CA 1
ATOM 730 C C . MET A 1 87 ? -15.745 30.555 12.298 1.00 47.31 87 MET A C 1
ATOM 732 O O . MET A 1 87 ? -16.622 30.321 11.437 1.00 47.31 87 MET A O 1
#

Secondary structure (DSSP, 8-state):
-B-TT-HHHHHHHHHHH-TT--GGG--HHHHHHHHHT-TTB-S-GGG--HHHHHHHHHHHHHHHHHHHHHHHHHHHHHH-GGGGG--

pLDDT: mean 91.4, std 11.9, range [47.31, 98.69]

Foldseek 3Di:
DDDLQPLLVLLVQCCVVPVPDQLVPDDLVVLLVVSVVDPPDDYDSVPDDPVSSVSNSVSNNVVNVVVVVVVVVVVVCVVCVPPPPDD

Radius of gyration: 16.29 Å; chains: 1; bounding box: 39×39×32 Å

Sequence (87 aa):
MLKWNDSLEIAIQLCDKFPEIDPQYIRFTDLHQWICELDDFNDKPDSSNEKILEAIQMAWIEEKNNYRRRKMERTLSIIKPDAVSKM